Protein AF-A0A956CJ58-F1 (afdb_monomer_lite)

Structure (mmCIF, N/CA/C/O backbone):
data_AF-A0A956CJ58-F1
#
_entry.id   AF-A0A956CJ58-F1
#
loop_
_atom_site.group_PDB
_atom_site.id
_atom_site.type_symbol
_atom_site.label_atom_id
_atom_site.label_alt_id
_atom_site.label_comp_id
_atom_site.label_asym_id
_atom_site.label_entity_id
_atom_site.label_seq_id
_atom_site.pdbx_PDB_ins_code
_atom_site.Cartn_x
_atom_site.Cartn_y
_atom_site.Cartn_z
_atom_site.occupancy
_atom_site.B_iso_or_equiv
_atom_site.auth_seq_id
_atom_site.auth_comp_id
_atom_site.auth_asym_id
_atom_site.auth_atom_id
_atom_site.pdbx_PDB_model_num
ATOM 1 N N . GLY A 1 1 ? -8.405 -39.976 -24.791 1.00 37.69 1 GLY A N 1
ATOM 2 C CA . GLY A 1 1 ? -7.993 -38.833 -23.962 1.00 37.69 1 GLY A CA 1
ATOM 3 C C . GLY A 1 1 ? -8.236 -37.593 -24.775 1.00 37.69 1 GLY A C 1
ATOM 4 O O . GLY A 1 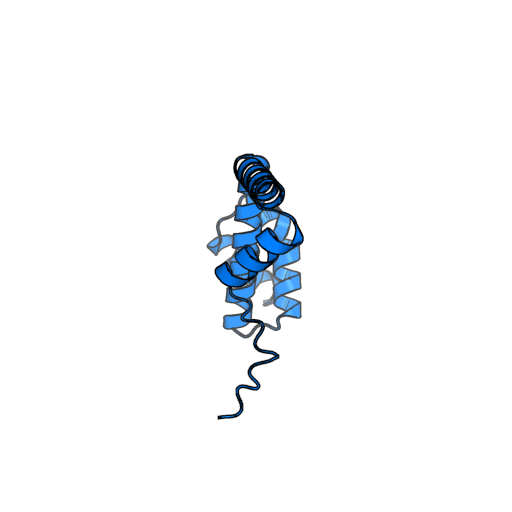1 ? -7.587 -37.442 -25.797 1.00 37.69 1 GLY A O 1
ATOM 5 N N . GLY A 1 2 ? -9.254 -36.813 -24.418 1.00 37.66 2 GLY A N 1
ATOM 6 C CA . GLY A 1 2 ? -9.507 -35.511 -25.029 1.00 37.66 2 GLY A CA 1
ATOM 7 C C . GLY A 1 2 ? -8.846 -34.455 -24.158 1.00 37.66 2 GLY A C 1
ATOM 8 O O . GLY A 1 2 ? -9.389 -34.108 -23.114 1.00 37.66 2 GLY A O 1
ATOM 9 N N . ASP A 1 3 ? -7.653 -34.019 -24.549 1.00 50.66 3 ASP A N 1
ATOM 10 C CA . ASP A 1 3 ? -6.912 -32.947 -23.884 1.00 50.66 3 ASP A CA 1
ATOM 11 C C . ASP A 1 3 ? -7.466 -31.583 -24.311 1.00 50.66 3 ASP A C 1
ATOM 13 O O . ASP A 1 3 ? -6.847 -30.843 -25.071 1.00 50.66 3 ASP A O 1
ATOM 17 N N . ASP A 1 4 ? -8.650 -31.239 -23.805 1.00 48.66 4 ASP A N 1
ATOM 18 C CA . ASP A 1 4 ? -9.220 -29.894 -23.923 1.00 48.66 4 ASP A CA 1
ATOM 19 C C . ASP A 1 4 ? -8.857 -29.053 -22.686 1.00 48.66 4 ASP A C 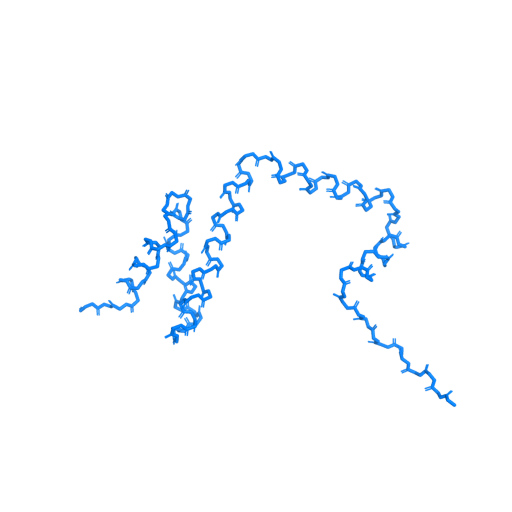1
ATOM 21 O O . ASP A 1 4 ? -9.693 -28.578 -21.919 1.00 48.66 4 ASP A O 1
ATOM 25 N N . ALA A 1 5 ? -7.555 -28.854 -22.472 1.00 50.22 5 ALA A N 1
ATOM 26 C CA . ALA A 1 5 ? -7.030 -27.889 -21.501 1.00 50.22 5 ALA A CA 1
ATOM 27 C C . ALA A 1 5 ? -6.857 -26.491 -22.135 1.00 50.22 5 ALA A C 1
ATOM 29 O O . ALA A 1 5 ? -5.908 -25.766 -21.833 1.00 50.22 5 ALA A O 1
ATOM 30 N N . ALA A 1 6 ? -7.759 -26.098 -23.039 1.00 50.81 6 ALA A N 1
ATOM 31 C CA . ALA A 1 6 ? -7.591 -24.931 -23.906 1.00 50.81 6 ALA A CA 1
ATOM 32 C C . ALA A 1 6 ? -7.627 -23.563 -23.188 1.00 50.81 6 ALA A C 1
ATOM 34 O O . ALA A 1 6 ? -7.228 -22.565 -23.780 1.00 50.81 6 ALA A O 1
ATOM 35 N N . ASN A 1 7 ? -8.051 -23.477 -21.918 1.00 55.69 7 ASN A N 1
ATOM 36 C CA . ASN A 1 7 ? -8.266 -22.184 -21.242 1.00 55.69 7 ASN A CA 1
ATOM 37 C C . ASN A 1 7 ? -7.632 -22.047 -19.848 1.00 55.69 7 ASN A C 1
ATOM 39 O O . ASN A 1 7 ? -7.994 -21.161 -19.074 1.00 55.69 7 ASN A O 1
ATOM 43 N N . GLY A 1 8 ? -6.626 -22.859 -19.529 1.00 53.38 8 GLY A N 1
ATOM 44 C CA . GLY A 1 8 ? -5.804 -22.657 -18.337 1.00 53.38 8 GLY A CA 1
ATOM 45 C C . GLY A 1 8 ? -4.746 -21.574 -18.556 1.00 53.38 8 GLY A C 1
ATOM 46 O O . GLY A 1 8 ? -3.564 -21.894 -18.662 1.00 53.38 8 GLY A O 1
ATOM 47 N N . ARG A 1 9 ? -5.113 -20.284 -18.622 1.00 56.28 9 ARG A N 1
ATOM 48 C CA . ARG A 1 9 ? -4.098 -19.222 -18.478 1.00 56.28 9 ARG A CA 1
ATOM 49 C C . ARG A 1 9 ? -3.619 -19.239 -17.033 1.00 56.28 9 ARG A C 1
ATOM 51 O O . ARG A 1 9 ? -4.192 -18.592 -16.166 1.00 56.28 9 ARG A O 1
ATOM 58 N N . VAL A 1 10 ? -2.579 -20.021 -16.762 1.00 59.31 10 VAL A N 1
ATOM 59 C CA . VAL A 1 10 ? -1.911 -20.018 -15.462 1.00 59.31 10 VAL A CA 1
ATOM 60 C C . VAL A 1 10 ? -1.275 -18.639 -15.294 1.00 59.31 10 VAL A C 1
ATOM 62 O O . VAL A 1 10 ? -0.210 -18.366 -15.841 1.00 59.31 10 VAL A O 1
ATOM 65 N N . PHE A 1 11 ? -1.937 -17.755 -14.544 1.00 67.12 11 PHE A N 1
ATOM 66 C CA . PHE A 1 11 ? -1.501 -16.380 -14.263 1.00 67.12 11 PHE A CA 1
ATOM 67 C C . PHE A 1 11 ? -0.307 -16.314 -13.298 1.00 67.12 11 PHE A C 1
ATOM 69 O O . PHE A 1 11 ? -0.186 -15.382 -12.503 1.00 67.12 11 PHE A O 1
ATOM 76 N N . CYS A 1 12 ? 0.590 -17.297 -13.333 1.00 82.81 12 CYS A N 1
ATOM 77 C CA . CYS A 1 12 ? 1.795 -17.238 -12.525 1.00 82.81 12 CYS A CA 1
ATOM 78 C C . CYS A 1 12 ? 2.869 -16.393 -13.223 1.00 82.81 12 CYS A C 1
ATOM 80 O O . CYS A 1 12 ? 2.898 -16.231 -14.449 1.00 82.81 12 CYS A O 1
ATOM 82 N N . ALA A 1 13 ? 3.775 -15.837 -12.419 1.00 78.19 13 ALA A N 1
ATOM 83 C CA . ALA A 1 13 ? 4.782 -14.892 -12.888 1.00 78.19 13 ALA A CA 1
ATOM 84 C C . ALA A 1 13 ? 5.680 -15.466 -14.001 1.00 78.19 13 ALA A C 1
ATOM 86 O O . ALA A 1 13 ? 6.037 -14.740 -14.928 1.00 78.19 13 ALA A O 1
ATOM 87 N N . SER A 1 14 ? 6.021 -16.758 -13.946 1.00 82.38 14 SER A N 1
ATOM 88 C CA . SER A 1 14 ? 6.879 -17.415 -14.941 1.00 82.38 14 SER A CA 1
ATOM 89 C C . SER A 1 14 ? 6.178 -17.611 -16.289 1.00 82.38 14 SER A C 1
ATOM 91 O O . SER A 1 14 ? 6.767 -17.290 -17.323 1.00 82.38 14 SER A O 1
ATOM 93 N N . HIS A 1 15 ? 4.919 -18.060 -16.300 1.00 83.38 15 HIS A N 1
ATOM 94 C CA . HIS A 1 15 ? 4.138 -18.200 -17.533 1.00 83.38 15 HIS A CA 1
ATOM 95 C C . HIS A 1 15 ? 3.841 -16.839 -18.168 1.00 83.38 15 HIS A C 1
ATOM 97 O O . HIS A 1 15 ? 4.046 -16.673 -19.371 1.00 83.38 15 HIS A O 1
ATOM 103 N N . ASN A 1 16 ? 3.478 -15.839 -17.359 1.00 84.56 16 ASN A N 1
ATOM 104 C CA . ASN A 1 16 ? 3.286 -14.467 -17.832 1.00 84.56 16 ASN A CA 1
ATOM 105 C C . ASN A 1 16 ? 4.579 -13.885 -18.423 1.00 84.56 16 ASN A C 1
ATOM 107 O O . ASN A 1 16 ? 4.543 -13.223 -19.459 1.00 84.56 16 ASN A O 1
ATOM 111 N N . LEU A 1 17 ? 5.736 -14.166 -17.812 1.00 85.31 17 LEU A N 1
ATOM 112 C CA . LEU A 1 17 ? 7.031 -13.744 -18.342 1.00 85.31 17 LEU A CA 1
ATOM 113 C C . LEU A 1 17 ? 7.354 -14.427 -19.676 1.00 85.31 17 LEU A C 1
ATOM 115 O O . LEU A 1 17 ? 7.858 -13.773 -20.587 1.00 85.31 17 LEU A O 1
ATOM 119 N N . ASN A 1 18 ? 7.084 -15.727 -19.800 1.00 86.19 18 ASN A N 1
ATOM 120 C CA . ASN A 1 18 ? 7.319 -16.466 -21.038 1.00 86.19 18 ASN A CA 1
ATOM 121 C C . ASN A 1 18 ? 6.416 -15.953 -22.171 1.00 86.19 18 ASN A C 1
ATOM 123 O O . ASN A 1 18 ? 6.901 -15.660 -23.262 1.00 86.19 18 ASN A O 1
ATOM 127 N N . ALA A 1 19 ? 5.126 -15.752 -21.889 1.00 87.44 19 ALA A N 1
ATOM 128 C CA . ALA A 1 19 ? 4.186 -15.152 -22.831 1.00 87.44 19 ALA A CA 1
ATOM 129 C C . ALA A 1 19 ? 4.646 -13.751 -23.267 1.00 87.44 19 ALA A C 1
ATOM 131 O O . ALA A 1 19 ? 4.745 -13.481 -24.460 1.00 87.44 19 ALA A O 1
ATOM 132 N N . ALA A 1 20 ? 5.040 -12.895 -22.320 1.00 86.25 20 ALA A N 1
ATOM 133 C CA . ALA A 1 20 ? 5.537 -11.557 -22.627 1.00 86.25 20 ALA A CA 1
ATOM 134 C C . ALA A 1 20 ? 6.797 -11.578 -23.509 1.00 86.25 20 ALA A C 1
ATOM 136 O O . ALA A 1 20 ? 6.900 -10.786 -24.443 1.00 86.25 20 ALA A O 1
ATOM 137 N N . LYS A 1 21 ? 7.740 -12.498 -23.261 1.00 91.69 21 LYS A N 1
ATOM 138 C CA . LYS A 1 21 ? 8.937 -12.655 -24.105 1.00 91.69 21 LYS A CA 1
ATOM 139 C C . LYS A 1 21 ? 8.591 -13.079 -25.531 1.00 91.69 21 LYS A C 1
ATOM 141 O O . LYS A 1 21 ? 9.259 -12.625 -26.453 1.00 91.69 21 LYS A O 1
ATOM 146 N N . LYS A 1 22 ? 7.570 -13.922 -25.712 1.00 89.62 22 LYS A N 1
ATOM 147 C CA . LYS A 1 22 ? 7.095 -14.340 -27.040 1.00 89.62 22 LYS A CA 1
ATOM 148 C C . LYS A 1 22 ? 6.384 -13.207 -27.784 1.00 89.62 22 LYS A C 1
ATOM 150 O O . LYS A 1 22 ? 6.618 -13.044 -28.972 1.00 89.62 22 LYS A O 1
ATOM 155 N N . THR A 1 23 ? 5.552 -12.422 -27.099 1.00 93.06 23 THR A N 1
ATOM 156 C CA . THR A 1 23 ? 4.770 -11.342 -27.726 1.00 93.06 23 THR A CA 1
ATOM 157 C C . THR A 1 23 ? 5.601 -10.092 -28.018 1.00 93.06 23 THR A C 1
ATOM 159 O O . THR A 1 23 ? 5.450 -9.497 -29.078 1.00 93.06 23 THR A O 1
ATOM 162 N N . PHE A 1 24 ? 6.459 -9.673 -27.085 1.00 91.62 24 PHE A N 1
ATOM 163 C CA . PHE A 1 24 ? 7.169 -8.387 -27.163 1.00 91.62 24 PHE A CA 1
ATOM 164 C C . PHE A 1 24 ? 8.667 -8.526 -27.448 1.00 91.62 24 PHE A C 1
ATOM 166 O O . PHE A 1 24 ? 9.347 -7.529 -27.669 1.00 91.62 24 PHE A O 1
ATOM 173 N N . GLY A 1 25 ? 9.195 -9.750 -27.424 1.00 94.00 25 GLY A N 1
ATOM 174 C CA . GLY A 1 25 ? 10.621 -10.019 -27.566 1.00 94.00 25 GLY A CA 1
ATOM 175 C C . GLY A 1 25 ? 11.379 -9.980 -26.237 1.00 94.00 25 GLY A C 1
ATOM 176 O O . GLY A 1 25 ? 11.013 -9.300 -25.273 1.00 94.00 25 GLY A O 1
ATOM 177 N N . LYS A 1 26 ? 12.476 -10.744 -26.174 1.00 92.25 26 LYS A N 1
ATOM 178 C CA . LYS A 1 26 ? 13.314 -10.861 -24.970 1.00 92.25 26 LYS A CA 1
ATOM 179 C C . LYS A 1 26 ? 13.968 -9.528 -24.597 1.00 92.25 26 LYS A C 1
ATOM 181 O O . LYS A 1 26 ? 13.976 -9.183 -23.420 1.00 92.25 26 LYS A O 1
ATOM 186 N N . GLU A 1 27 ? 14.476 -8.788 -25.578 1.00 92.88 27 GLU A N 1
ATOM 187 C CA . GLU A 1 27 ? 15.180 -7.516 -25.361 1.00 92.88 27 GLU A CA 1
ATOM 188 C C . GLU A 1 27 ? 14.265 -6.454 -24.751 1.00 92.88 27 GLU A C 1
ATOM 190 O O . GLU A 1 27 ? 14.600 -5.884 -23.714 1.00 92.88 27 GLU A O 1
ATOM 195 N N . TYR A 1 28 ? 13.059 -6.288 -25.303 1.00 91.75 28 TYR A N 1
ATOM 196 C CA . TYR A 1 28 ? 12.046 -5.378 -24.767 1.00 91.75 28 TYR A CA 1
ATOM 197 C C . TYR A 1 28 ? 11.705 -5.693 -23.305 1.00 91.75 28 TYR A C 1
ATOM 199 O O . TYR A 1 28 ? 11.632 -4.805 -22.452 1.00 91.75 28 TYR A O 1
ATOM 207 N N . VAL A 1 29 ? 11.509 -6.976 -22.987 1.00 92.19 29 VAL A N 1
ATOM 208 C CA . VAL A 1 29 ? 11.174 -7.413 -21.626 1.00 92.19 29 VAL A CA 1
ATOM 209 C C . VAL A 1 29 ? 12.319 -7.129 -20.649 1.00 92.19 29 VAL A C 1
ATOM 211 O O . VAL A 1 29 ? 12.066 -6.659 -19.537 1.00 92.19 29 VAL A O 1
ATOM 214 N N . GLU A 1 30 ? 13.567 -7.389 -21.039 1.00 91.75 30 GLU A N 1
ATOM 215 C CA . GLU A 1 30 ? 14.733 -7.106 -20.195 1.00 91.75 30 GLU A CA 1
ATOM 216 C C . GLU A 1 30 ? 14.981 -5.593 -20.042 1.00 91.75 30 GLU A C 1
ATOM 218 O O . GLU A 1 30 ? 15.258 -5.133 -18.933 1.00 91.75 30 GLU A O 1
ATOM 223 N N . GLU A 1 31 ? 14.764 -4.782 -21.082 1.00 91.69 31 GLU A N 1
ATOM 224 C CA . GLU A 1 31 ? 14.821 -3.319 -20.978 1.00 91.69 31 GLU A CA 1
ATOM 225 C C . GLU A 1 31 ? 13.767 -2.785 -19.998 1.00 91.69 31 GLU A C 1
ATOM 227 O O . GLU A 1 31 ? 14.081 -1.998 -19.098 1.00 91.69 31 GLU A O 1
ATOM 232 N N . LYS A 1 32 ? 12.517 -3.260 -20.093 1.00 89.75 32 LYS A N 1
ATOM 233 C CA . LYS A 1 32 ? 11.457 -2.877 -19.148 1.00 89.75 32 LYS A CA 1
ATOM 234 C C . LYS A 1 32 ? 11.772 -3.308 -17.718 1.00 89.75 32 LYS A C 1
ATOM 236 O O . LYS A 1 32 ? 11.484 -2.550 -16.788 1.00 89.75 32 LYS A O 1
ATOM 241 N N . LYS A 1 33 ? 12.390 -4.476 -17.513 1.00 87.56 33 LYS A N 1
ATOM 242 C CA . LYS A 1 33 ? 12.892 -4.877 -16.188 1.00 87.56 33 LYS A CA 1
ATOM 243 C C . LYS A 1 33 ? 13.975 -3.928 -15.688 1.00 87.56 33 LYS A C 1
ATOM 245 O O . LYS A 1 33 ? 13.877 -3.480 -14.548 1.00 87.56 33 LYS A O 1
ATOM 250 N N . ARG A 1 34 ? 14.950 -3.571 -16.530 1.00 87.56 34 ARG A N 1
ATOM 251 C CA . ARG A 1 34 ? 16.022 -2.631 -16.173 1.00 87.56 34 ARG A CA 1
ATOM 252 C C . ARG A 1 34 ? 15.460 -1.268 -15.781 1.00 87.56 34 ARG A C 1
ATOM 254 O O . ARG A 1 34 ? 15.883 -0.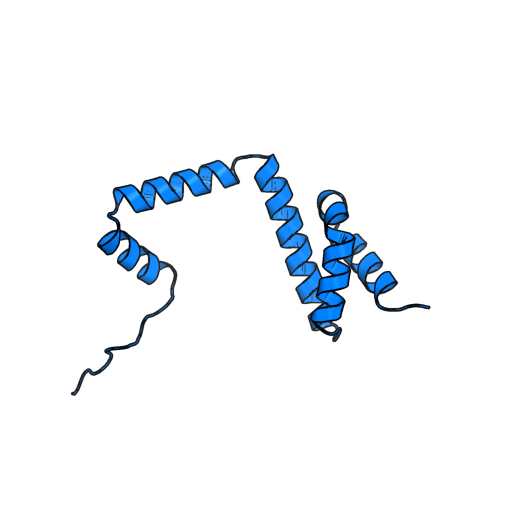694 -14.784 1.00 87.56 34 ARG A O 1
ATOM 261 N N . LEU A 1 35 ? 14.471 -0.766 -16.520 1.00 84.50 35 LEU A N 1
ATOM 262 C CA . LEU A 1 35 ? 13.783 0.485 -16.194 1.00 84.50 35 LEU A CA 1
ATOM 263 C C . LEU A 1 35 ? 13.046 0.405 -14.849 1.00 84.50 35 LEU A C 1
ATOM 265 O O . LEU A 1 35 ? 13.119 1.346 -14.063 1.00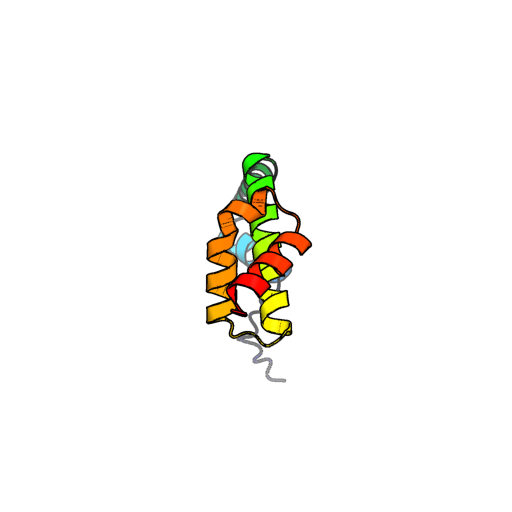 84.50 35 LEU A O 1
ATOM 269 N N . ARG A 1 36 ? 12.380 -0.717 -14.543 1.00 80.75 36 ARG A N 1
ATOM 270 C CA . ARG A 1 36 ? 11.746 -0.932 -13.228 1.00 80.75 36 ARG A CA 1
ATOM 271 C C . ARG A 1 36 ? 12.763 -1.005 -12.093 1.00 80.75 36 ARG A C 1
ATOM 273 O O . ARG A 1 36 ? 12.507 -0.450 -11.031 1.00 80.75 36 ARG A O 1
ATOM 280 N N . GLN A 1 37 ? 13.889 -1.682 -12.306 1.00 79.06 37 GLN A N 1
ATOM 281 C CA . GLN A 1 37 ? 14.970 -1.752 -11.323 1.00 79.06 37 GLN A CA 1
ATOM 282 C C . GLN A 1 37 ? 15.556 -0.366 -11.055 1.00 79.06 37 GLN A C 1
ATOM 284 O O . GLN A 1 37 ? 15.664 0.010 -9.899 1.00 79.06 37 GLN A O 1
ATOM 289 N N . ARG A 1 38 ? 15.825 0.424 -12.103 1.00 75.00 38 ARG A N 1
ATOM 290 C CA . ARG A 1 38 ? 16.313 1.805 -11.963 1.00 75.00 38 ARG A CA 1
ATOM 291 C C . ARG A 1 38 ? 15.364 2.691 -11.161 1.00 75.00 38 ARG A C 1
ATOM 293 O O . ARG A 1 38 ? 15.836 3.401 -10.290 1.00 75.00 38 ARG A O 1
ATOM 300 N N . ARG A 1 39 ? 14.051 2.609 -11.411 1.00 69.00 39 ARG A N 1
ATOM 301 C CA . ARG A 1 39 ? 13.046 3.329 -10.605 1.00 69.00 39 ARG A CA 1
ATOM 302 C C . ARG A 1 39 ? 13.100 2.913 -9.137 1.00 69.00 39 ARG A C 1
ATOM 304 O O . ARG A 1 39 ? 13.170 3.746 -8.258 1.00 69.00 39 ARG A O 1
ATOM 311 N N . ARG A 1 40 ? 13.192 1.612 -8.851 1.00 64.50 40 ARG A N 1
ATOM 312 C CA . ARG A 1 40 ? 13.344 1.133 -7.463 1.00 64.50 40 ARG A CA 1
ATOM 313 C C . ARG A 1 40 ? 14.632 1.597 -6.775 1.00 64.50 40 ARG A C 1
ATOM 315 O O . ARG A 1 40 ? 14.682 1.570 -5.553 1.00 64.50 40 ARG A O 1
ATOM 322 N N . SER A 1 41 ? 15.666 1.949 -7.534 1.00 62.69 41 SER A N 1
ATOM 323 C CA . SER A 1 41 ? 16.934 2.457 -7.004 1.00 62.69 41 SER A CA 1
ATOM 324 C C . SER A 1 41 ? 16.925 3.964 -6.745 1.00 62.69 41 SER A C 1
ATOM 326 O O . SER A 1 41 ? 17.899 4.467 -6.191 1.00 62.69 41 SER A O 1
ATOM 328 N N . ASP A 1 42 ? 15.871 4.684 -7.141 1.00 64.44 42 ASP A N 1
ATOM 329 C CA . ASP A 1 42 ? 15.719 6.093 -6.796 1.00 64.44 42 ASP A CA 1
ATOM 330 C C . ASP A 1 42 ? 15.296 6.205 -5.315 1.00 64.44 42 ASP A C 1
ATOM 332 O O . ASP A 1 42 ? 14.293 5.604 -4.915 1.00 64.44 42 ASP A O 1
ATOM 336 N N . PRO A 1 43 ? 16.048 6.929 -4.468 1.00 60.47 43 PRO A N 1
ATOM 337 C CA . PRO A 1 43 ? 15.722 7.066 -3.050 1.00 60.47 43 PRO A CA 1
ATOM 338 C C . PRO A 1 43 ? 14.357 7.731 -2.805 1.00 60.47 43 PRO A C 1
ATOM 340 O O . PRO A 1 43 ? 13.722 7.439 -1.790 1.00 60.47 43 PRO A O 1
ATOM 343 N N . GLY A 1 44 ? 13.866 8.566 -3.731 1.00 65.44 44 GLY A N 1
ATOM 344 C CA . GLY A 1 44 ? 12.511 9.119 -3.664 1.00 65.44 44 GLY A CA 1
ATOM 345 C C . GLY A 1 44 ? 11.434 8.052 -3.879 1.00 65.44 44 GLY A C 1
ATOM 346 O O . GLY A 1 44 ? 10.473 7.973 -3.111 1.00 65.44 44 GLY A O 1
ATOM 347 N N . ASP A 1 45 ? 11.639 7.168 -4.859 1.00 64.06 45 ASP A N 1
ATOM 348 C CA . ASP A 1 45 ? 10.738 6.042 -5.138 1.00 64.06 45 ASP A CA 1
ATOM 349 C C . ASP A 1 45 ? 10.773 4.991 -4.014 1.00 64.06 45 ASP A C 1
ATOM 351 O O . ASP A 1 45 ? 9.758 4.344 -3.748 1.00 64.06 45 ASP A O 1
ATOM 355 N N . ALA A 1 46 ? 11.912 4.817 -3.333 1.00 67.62 46 ALA A N 1
ATOM 356 C CA . ALA A 1 46 ? 12.042 3.897 -2.202 1.00 67.62 46 ALA A CA 1
ATOM 357 C C . ALA A 1 46 ? 11.210 4.347 -0.989 1.00 67.62 46 ALA A C 1
ATOM 359 O O . ALA A 1 46 ? 10.466 3.541 -0.426 1.00 67.62 46 ALA A O 1
ATOM 360 N N . ALA A 1 47 ? 11.269 5.635 -0.633 1.00 72.19 47 ALA A N 1
ATOM 361 C CA . ALA A 1 47 ? 10.458 6.200 0.447 1.00 72.19 47 ALA A CA 1
ATOM 362 C C . ALA A 1 47 ? 8.952 6.133 0.129 1.00 72.19 47 ALA A C 1
ATOM 364 O O . ALA A 1 47 ? 8.131 5.828 0.997 1.00 72.19 47 ALA A O 1
ATOM 365 N N . ASP A 1 48 ? 8.580 6.360 -1.133 1.00 77.38 48 ASP A N 1
ATOM 366 C CA . ASP A 1 48 ? 7.195 6.225 -1.584 1.00 77.38 48 ASP A CA 1
ATOM 367 C C . ASP A 1 48 ? 6.719 4.770 -1.633 1.00 77.38 48 ASP A C 1
ATOM 369 O O . ASP A 1 48 ? 5.551 4.493 -1.343 1.00 77.38 48 ASP A O 1
ATOM 373 N N . ALA A 1 49 ? 7.601 3.824 -1.960 1.00 80.94 49 ALA A N 1
ATOM 374 C CA . ALA A 1 49 ? 7.296 2.400 -1.899 1.00 80.94 49 ALA A CA 1
ATOM 375 C C . ALA A 1 49 ? 7.064 1.940 -0.452 1.00 80.94 49 ALA A C 1
ATOM 377 O O . ALA A 1 49 ? 6.079 1.250 -0.193 1.00 80.94 49 ALA A O 1
ATOM 378 N N . GLU A 1 50 ? 7.907 2.373 0.488 1.00 83.62 50 GLU A N 1
ATOM 379 C CA . GLU A 1 50 ? 7.753 2.061 1.912 1.00 83.62 50 GLU A CA 1
ATOM 380 C C . GLU A 1 50 ? 6.459 2.661 2.483 1.00 83.62 50 GLU A C 1
ATOM 382 O O . GLU A 1 50 ? 5.716 1.984 3.196 1.00 83.62 50 GLU A O 1
ATOM 387 N N . ALA A 1 51 ? 6.134 3.908 2.129 1.00 85.50 51 ALA A N 1
ATOM 388 C CA . ALA A 1 51 ? 4.891 4.549 2.554 1.00 85.50 51 ALA A CA 1
ATOM 389 C C . ALA A 1 51 ? 3.649 3.808 2.027 1.00 85.50 51 ALA A C 1
ATOM 391 O O . ALA A 1 51 ? 2.682 3.625 2.770 1.00 85.50 51 ALA A O 1
ATOM 392 N N . ARG A 1 52 ? 3.676 3.332 0.774 1.00 86.62 52 ARG A N 1
ATOM 393 C CA . ARG A 1 52 ? 2.598 2.503 0.204 1.00 86.62 52 ARG A CA 1
ATOM 394 C C . ARG A 1 52 ? 2.490 1.151 0.902 1.00 86.62 52 ARG A C 1
ATOM 396 O O . ARG A 1 52 ? 1.390 0.737 1.244 1.00 86.62 52 ARG A O 1
ATOM 403 N N . GLU A 1 53 ? 3.616 0.500 1.185 1.00 89.12 53 GLU A N 1
ATOM 404 C CA . GLU A 1 53 ? 3.623 -0.766 1.922 1.00 89.12 53 GLU A CA 1
ATOM 405 C C . GLU A 1 53 ? 3.048 -0.598 3.339 1.00 89.12 53 GLU A C 1
ATOM 407 O O . GLU A 1 53 ? 2.256 -1.425 3.796 1.00 89.12 53 GLU A O 1
ATOM 412 N N . LYS A 1 54 ? 3.388 0.499 4.029 1.00 90.31 54 LYS A N 1
ATOM 413 C CA . LYS A 1 54 ? 2.801 0.853 5.331 1.00 90.31 54 LYS A CA 1
ATOM 414 C C . LYS A 1 54 ? 1.288 1.065 5.234 1.00 90.31 54 LYS A C 1
ATOM 416 O O . LYS A 1 54 ? 0.564 0.581 6.101 1.00 90.31 54 LYS A O 1
ATOM 421 N N . GLN A 1 55 ? 0.801 1.735 4.189 1.00 90.62 55 GLN A N 1
ATOM 422 C CA . GLN A 1 55 ? -0.637 1.927 3.954 1.00 90.62 55 GLN A CA 1
ATOM 423 C C . GLN A 1 55 ? -1.364 0.602 3.700 1.00 90.62 55 GLN A C 1
ATOM 425 O O . GLN A 1 55 ? -2.419 0.372 4.291 1.00 90.62 55 GLN A O 1
ATOM 430 N N . ASP A 1 56 ? -0.791 -0.288 2.889 1.00 91.00 56 ASP A N 1
ATOM 431 C CA . ASP A 1 56 ? -1.373 -1.604 2.608 1.00 91.00 56 ASP A CA 1
ATOM 432 C C . ASP A 1 56 ? -1.441 -2.466 3.878 1.00 91.00 56 ASP A C 1
ATOM 434 O O . ASP A 1 56 ? -2.470 -3.088 4.160 1.00 91.00 56 ASP A O 1
ATOM 438 N N . LYS A 1 57 ? -0.378 -2.453 4.697 1.00 92.19 57 LYS A N 1
ATOM 439 C CA . LYS A 1 57 ? -0.353 -3.134 6.003 1.00 92.19 57 LYS A CA 1
ATOM 440 C C . LYS A 1 57 ? -1.384 -2.558 6.968 1.00 92.19 57 LYS A C 1
ATOM 442 O O . LYS A 1 57 ? -2.066 -3.320 7.650 1.00 92.19 57 LYS A O 1
ATOM 447 N N . LEU A 1 58 ? -1.522 -1.234 7.012 1.00 93.44 58 LEU A N 1
ATOM 448 C CA . LEU A 1 58 ? -2.507 -0.555 7.851 1.00 93.44 58 LEU A CA 1
ATOM 449 C C . LEU A 1 58 ? -3.938 -0.914 7.429 1.00 93.44 58 LEU A C 1
ATOM 451 O O . LEU A 1 58 ? -4.760 -1.252 8.277 1.00 93.44 58 LEU A O 1
ATOM 455 N N . LEU A 1 59 ? -4.224 -0.901 6.125 1.00 93.25 59 LEU A N 1
ATOM 456 C CA . LEU A 1 59 ? -5.525 -1.291 5.587 1.00 93.25 59 LEU A CA 1
ATOM 457 C C . LEU A 1 59 ? -5.852 -2.741 5.954 1.00 93.25 59 LEU A C 1
ATOM 459 O O . LEU A 1 59 ? -6.945 -3.013 6.451 1.00 93.25 59 LEU A O 1
ATOM 463 N N . LEU A 1 60 ? -4.897 -3.656 5.756 1.00 93.31 60 LEU A N 1
ATOM 464 C CA . LEU A 1 60 ? -5.057 -5.062 6.113 1.00 93.31 60 LEU A CA 1
ATOM 465 C C . LEU A 1 60 ? -5.354 -5.221 7.609 1.00 93.31 60 LEU A C 1
ATOM 467 O O . LEU A 1 60 ? -6.330 -5.881 7.955 1.00 93.31 60 LEU A O 1
ATOM 471 N N . ALA A 1 61 ? -4.572 -4.571 8.475 1.00 93.56 61 ALA A N 1
ATOM 472 C CA . ALA A 1 61 ? -4.730 -4.644 9.925 1.00 93.56 61 ALA A CA 1
ATOM 473 C C . ALA A 1 61 ? -6.086 -4.104 10.409 1.00 93.56 61 ALA A C 1
ATOM 475 O O . ALA A 1 61 ? -6.727 -4.707 11.262 1.00 93.56 61 ALA A O 1
ATOM 476 N N . LEU A 1 62 ? -6.567 -2.993 9.845 1.00 92.81 62 LEU A N 1
ATOM 477 C CA . LEU A 1 62 ? -7.883 -2.452 10.199 1.00 92.81 62 LEU A CA 1
ATOM 478 C C . LEU A 1 62 ? -9.009 -3.381 9.731 1.00 92.81 62 LEU A C 1
ATOM 480 O O . LEU A 1 62 ? -9.944 -3.654 10.480 1.00 92.81 62 LEU A O 1
ATOM 484 N N . THR A 1 63 ? -8.911 -3.920 8.513 1.00 94.31 63 THR A N 1
ATOM 485 C CA . THR A 1 63 ? -9.922 -4.867 8.020 1.00 94.31 63 THR A CA 1
ATOM 486 C C . THR A 1 63 ? -9.922 -6.186 8.792 1.00 94.31 63 THR A C 1
ATOM 488 O O . THR A 1 63 ? -10.993 -6.741 9.020 1.00 94.31 63 THR A O 1
ATOM 491 N N . SER A 1 64 ? -8.761 -6.670 9.253 1.00 92.81 64 SER A N 1
ATOM 492 C CA . SER A 1 64 ? -8.681 -7.883 10.074 1.00 92.81 64 SER A CA 1
ATOM 493 C C . SER A 1 64 ? -9.225 -7.680 11.490 1.00 92.81 64 SER A C 1
ATOM 495 O O . SER A 1 64 ? -9.696 -8.639 12.093 1.00 92.81 64 SER A O 1
ATOM 497 N N . GLN A 1 65 ? -9.239 -6.443 11.998 1.00 91.06 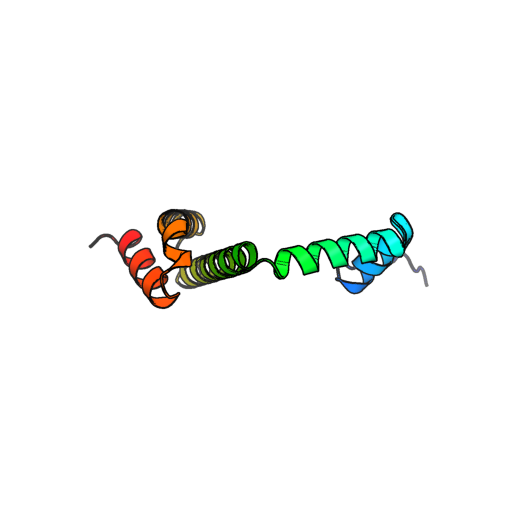65 GLN A N 1
ATOM 49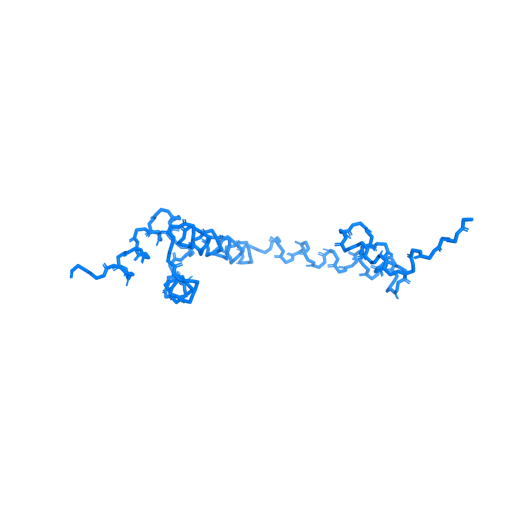8 C CA . GLN A 1 65 ? -9.927 -6.088 13.244 1.00 91.06 65 GLN A CA 1
ATOM 499 C C . GLN A 1 65 ? -11.446 -5.898 13.092 1.00 91.06 65 GLN A C 1
ATOM 501 O O . GLN A 1 65 ? -12.131 -5.661 14.083 1.00 91.06 65 GLN A O 1
ATOM 506 N N . GLY A 1 66 ? -11.991 -6.029 11.879 1.00 93.31 66 GLY A N 1
ATOM 507 C CA . GLY A 1 66 ? -13.434 -5.984 11.629 1.00 93.31 66 GLY A CA 1
ATOM 508 C C . GLY A 1 66 ? -13.976 -4.624 11.186 1.00 93.31 66 GLY A C 1
ATOM 509 O O . GLY A 1 66 ? -15.184 -4.497 10.983 1.00 93.31 66 GLY A O 1
ATOM 510 N N . PHE A 1 67 ? -13.121 -3.617 10.974 1.00 93.00 67 PHE A N 1
ATOM 511 C CA . PHE A 1 67 ? -13.559 -2.352 10.382 1.00 93.00 67 PHE A CA 1
ATOM 512 C C . PHE A 1 67 ? -13.961 -2.544 8.917 1.00 93.00 67 PHE A C 1
ATOM 514 O O . PHE A 1 67 ? -13.352 -3.321 8.171 1.00 93.00 67 PHE A O 1
ATOM 521 N N . LYS A 1 68 ? -14.969 -1.792 8.459 1.00 93.62 68 LYS A N 1
ATOM 522 C CA . LYS A 1 68 ? -15.385 -1.851 7.054 1.00 93.62 68 LYS A CA 1
ATOM 523 C C . LYS A 1 68 ? -14.249 -1.354 6.167 1.00 93.62 68 LYS A C 1
ATOM 525 O O . LYS A 1 68 ? -13.639 -0.320 6.428 1.00 93.62 68 LYS A O 1
ATOM 530 N N . LYS A 1 69 ? -14.026 -2.032 5.039 1.00 90.62 69 LYS A N 1
ATOM 531 C CA . LYS A 1 69 ? -12.975 -1.668 4.073 1.00 90.62 69 LYS A CA 1
ATOM 532 C C . LYS A 1 69 ? -13.053 -0.203 3.619 1.00 90.62 69 LYS A C 1
ATOM 534 O O . LYS A 1 69 ? -12.017 0.416 3.404 1.00 90.62 69 LYS A O 1
ATOM 539 N N . ALA A 1 70 ? -14.260 0.348 3.479 1.00 90.94 70 ALA A N 1
ATOM 540 C CA . ALA A 1 70 ? -14.461 1.750 3.111 1.00 90.94 70 ALA A CA 1
ATOM 541 C C . ALA A 1 70 ? -13.942 2.720 4.189 1.00 90.94 70 ALA A C 1
ATOM 543 O O . ALA A 1 70 ? -13.234 3.669 3.863 1.00 90.94 70 ALA A O 1
ATOM 544 N N . GLU A 1 71 ? -14.237 2.445 5.460 1.00 91.12 71 GLU A N 1
ATOM 545 C CA . GLU A 1 71 ? -13.800 3.248 6.609 1.00 91.12 71 GLU A CA 1
ATOM 546 C C . GLU A 1 71 ? -12.286 3.130 6.811 1.00 91.12 71 GLU A C 1
ATOM 548 O O . GLU A 1 71 ? -11.589 4.137 6.919 1.00 91.12 71 GLU A O 1
ATOM 553 N N . ALA A 1 72 ? -11.758 1.904 6.752 1.00 91.94 72 ALA A N 1
ATOM 554 C CA . ALA A 1 72 ? -10.325 1.646 6.829 1.00 91.94 72 ALA A CA 1
ATOM 555 C C . ALA A 1 72 ? -9.562 2.375 5.709 1.00 91.94 72 ALA A C 1
ATOM 557 O O . ALA A 1 72 ? -8.548 3.019 5.969 1.00 91.94 72 ALA A O 1
ATOM 558 N N . LYS A 1 73 ? -10.090 2.356 4.476 1.00 91.44 73 LYS A N 1
ATOM 559 C CA . LYS A 1 73 ? -9.508 3.090 3.347 1.00 91.44 73 LYS A CA 1
ATOM 560 C C . LYS A 1 73 ? -9.495 4.598 3.604 1.00 91.44 73 LYS A C 1
ATOM 562 O O . LYS A 1 73 ? -8.443 5.215 3.469 1.00 91.44 73 LYS A O 1
ATOM 567 N N . GLN A 1 74 ? -10.615 5.178 4.034 1.00 91.25 74 GLN A N 1
ATOM 568 C CA . GLN A 1 74 ? -10.679 6.607 4.362 1.00 91.25 74 GLN A CA 1
ATOM 569 C C . GLN A 1 74 ? -9.696 6.998 5.476 1.00 91.25 74 GLN A C 1
ATOM 571 O O . GLN A 1 74 ? -9.046 8.038 5.380 1.00 91.25 74 GLN A O 1
ATOM 576 N N . ALA A 1 75 ? -9.548 6.170 6.514 1.00 91.38 75 ALA A N 1
ATOM 577 C CA . ALA A 1 75 ? -8.580 6.406 7.584 1.00 91.38 75 ALA A CA 1
ATOM 578 C C . ALA A 1 75 ? -7.131 6.338 7.069 1.00 91.38 75 ALA A C 1
ATOM 580 O O . ALA A 1 75 ? -6.335 7.232 7.356 1.00 91.38 75 ALA A O 1
ATOM 581 N N . THR A 1 76 ? -6.798 5.331 6.253 1.00 91.12 76 THR A N 1
ATOM 582 C CA . THR A 1 76 ? -5.457 5.203 5.652 1.00 91.12 76 THR A CA 1
ATOM 583 C C . THR A 1 76 ? -5.121 6.364 4.712 1.00 91.12 76 THR A C 1
ATOM 585 O O . THR A 1 76 ? -3.987 6.835 4.700 1.00 91.12 76 THR A O 1
ATOM 588 N N . GLU A 1 77 ? -6.108 6.883 3.976 1.00 91.62 77 GLU A N 1
ATOM 589 C CA . GLU A 1 77 ? -5.940 8.004 3.049 1.00 91.62 77 GLU A CA 1
ATOM 590 C C . GLU A 1 77 ? -5.685 9.326 3.788 1.00 91.62 77 GLU A C 1
ATOM 592 O O . GLU A 1 77 ? -4.810 10.098 3.393 1.00 91.62 77 GLU A O 1
ATOM 597 N N . LYS A 1 78 ? -6.355 9.553 4.927 1.00 91.56 78 LYS A N 1
ATOM 598 C CA . LYS A 1 78 ? -6.080 10.707 5.804 1.00 91.56 78 LYS A CA 1
ATOM 599 C C . LYS A 1 78 ? -4.659 10.686 6.375 1.00 91.56 78 LYS A C 1
ATOM 601 O O . LYS A 1 78 ? -4.047 11.739 6.522 1.00 91.56 78 LYS A O 1
ATOM 606 N N . LEU A 1 79 ? -4.122 9.497 6.649 1.00 91.50 79 LEU A N 1
ATOM 607 C CA . LEU A 1 79 ? -2.778 9.303 7.204 1.00 91.50 79 LEU A CA 1
ATOM 608 C C . LEU A 1 79 ? -1.693 9.126 6.127 1.00 91.50 79 LEU A C 1
ATOM 610 O O . LEU A 1 79 ? -0.526 8.903 6.450 1.00 91.50 79 LEU A O 1
ATOM 614 N N . ALA A 1 80 ? -2.036 9.264 4.842 1.00 87.06 80 ALA A N 1
ATOM 615 C CA . ALA A 1 80 ? -1.122 8.973 3.741 1.00 87.06 80 ALA A CA 1
ATOM 616 C C . ALA A 1 80 ? 0.145 9.842 3.747 1.00 87.06 80 ALA A C 1
ATOM 618 O O . ALA A 1 80 ? 1.227 9.362 3.414 1.00 87.06 80 ALA A O 1
ATOM 619 N N . ARG A 1 81 ? 0.020 11.111 4.157 1.00 85.00 81 ARG A N 1
ATOM 620 C CA . ARG A 1 81 ? 1.155 12.042 4.279 1.00 85.00 81 ARG A CA 1
ATOM 621 C C . ARG A 1 81 ? 2.070 11.689 5.452 1.00 85.00 81 ARG A C 1
ATOM 623 O O . ARG A 1 81 ? 3.279 11.867 5.357 1.00 85.00 81 ARG A O 1
ATOM 630 N N . GLU A 1 82 ? 1.494 11.166 6.529 1.00 87.38 82 GLU A N 1
ATOM 631 C CA . GLU A 1 82 ? 2.205 10.801 7.758 1.00 87.38 82 GLU A CA 1
ATOM 632 C C . GLU A 1 82 ? 2.904 9.441 7.637 1.00 87.38 82 GLU A C 1
ATOM 634 O O . GLU A 1 82 ? 3.867 9.172 8.348 1.00 87.38 82 GLU A O 1
ATOM 639 N N . ALA A 1 83 ? 2.485 8.603 6.683 1.00 85.75 83 ALA A N 1
ATOM 640 C CA . ALA A 1 83 ? 3.081 7.290 6.435 1.00 85.75 83 ALA A CA 1
ATOM 641 C C . ALA A 1 83 ? 4.573 7.337 6.052 1.00 85.75 83 ALA A C 1
ATOM 643 O O . ALA A 1 83 ? 5.284 6.343 6.208 1.00 85.75 83 ALA A O 1
ATOM 644 N N . ARG A 1 84 ? 5.057 8.489 5.565 1.00 84.19 84 ARG A N 1
ATOM 645 C CA . ARG A 1 84 ? 6.474 8.707 5.233 1.00 84.19 84 ARG A CA 1
ATOM 646 C C . ARG A 1 84 ? 7.357 8.895 6.465 1.00 84.19 84 ARG A C 1
ATOM 648 O O . ARG A 1 84 ? 8.546 8.617 6.394 1.00 84.19 84 ARG A O 1
ATOM 655 N N . THR A 1 85 ? 6.798 9.389 7.565 1.00 85.81 85 THR A N 1
ATOM 656 C CA . THR A 1 85 ? 7.573 9.802 8.743 1.00 85.81 85 THR A CA 1
ATOM 657 C C . THR A 1 85 ? 7.287 8.939 9.961 1.00 85.81 85 THR A C 1
ATOM 659 O O . THR A 1 85 ? 8.193 8.690 10.749 1.00 85.81 85 THR A O 1
ATOM 662 N N . LEU A 1 86 ? 6.049 8.466 10.113 1.00 88.62 86 LEU A N 1
ATOM 663 C CA . LEU A 1 86 ? 5.623 7.694 11.271 1.00 88.62 86 LEU A CA 1
ATOM 664 C C . LEU A 1 86 ? 5.869 6.195 11.095 1.00 88.62 86 LEU A C 1
ATOM 666 O O . LEU A 1 86 ? 5.895 5.640 9.987 1.00 88.62 86 LEU A O 1
ATOM 670 N N . SER A 1 87 ? 6.024 5.529 12.235 1.00 91.06 87 SER A N 1
ATOM 671 C CA . SER A 1 87 ? 6.048 4.072 12.311 1.00 91.06 87 SER A CA 1
ATOM 672 C C . SER A 1 87 ? 4.659 3.475 12.046 1.00 91.06 87 SER A C 1
ATOM 674 O O . SER A 1 87 ? 3.628 4.136 12.195 1.00 91.06 87 SER A O 1
ATOM 676 N N . LEU A 1 88 ? 4.610 2.189 11.680 1.00 90.12 88 LEU A N 1
ATOM 677 C CA . LEU A 1 88 ? 3.340 1.488 11.457 1.00 90.12 88 LEU A CA 1
ATOM 678 C C . LEU A 1 88 ? 2.457 1.471 12.718 1.00 90.12 88 LEU A C 1
ATOM 680 O O . LEU A 1 88 ? 1.242 1.621 12.613 1.00 90.12 88 LEU A O 1
ATOM 684 N N . GLU A 1 89 ? 3.056 1.327 13.903 1.00 91.44 89 GLU A N 1
ATOM 685 C CA . GLU A 1 89 ? 2.323 1.317 15.175 1.00 91.44 89 GLU A CA 1
ATOM 686 C C . GLU A 1 89 ? 1.649 2.660 15.471 1.00 91.44 89 GLU A C 1
ATOM 688 O O . GLU A 1 89 ? 0.493 2.696 15.895 1.00 91.44 89 GLU A O 1
ATOM 693 N N . GLU A 1 90 ? 2.344 3.772 15.229 1.00 92.94 90 GLU A N 1
ATOM 694 C CA . GLU A 1 90 ? 1.789 5.114 15.425 1.00 92.94 90 GLU A CA 1
ATOM 695 C C . GLU A 1 90 ? 0.646 5.392 14.452 1.00 92.94 90 GLU A C 1
ATOM 697 O O . GLU A 1 90 ? -0.393 5.914 14.861 1.00 92.94 90 GLU A O 1
ATOM 702 N N . LEU A 1 91 ? 0.802 4.988 13.187 1.00 92.12 91 LEU A N 1
ATOM 703 C CA . LEU A 1 91 ? -0.260 5.082 12.185 1.00 92.12 91 LEU A CA 1
ATOM 704 C C . LEU A 1 91 ? -1.487 4.269 12.600 1.00 92.12 91 LEU A C 1
ATOM 706 O O . LEU A 1 91 ? -2.611 4.740 12.445 1.00 92.12 91 LEU A O 1
ATOM 710 N N . LEU A 1 92 ? -1.287 3.081 13.175 1.00 92.50 92 LEU A N 1
ATOM 711 C CA . LEU A 1 92 ? -2.377 2.231 13.641 1.00 92.50 92 LEU A CA 1
ATOM 712 C C . LEU A 1 92 ? -3.113 2.848 14.835 1.00 92.50 92 LEU A C 1
ATOM 714 O O . LEU A 1 92 ? -4.340 2.920 14.822 1.00 92.50 92 LEU A O 1
ATOM 718 N N . ARG A 1 93 ? -2.387 3.386 15.823 1.00 92.50 93 ARG A N 1
ATOM 719 C CA . ARG A 1 93 ? -2.998 4.116 16.950 1.00 92.50 93 ARG A CA 1
ATOM 720 C C . ARG A 1 93 ? -3.791 5.335 16.474 1.00 92.50 93 ARG A C 1
ATOM 722 O O . ARG A 1 93 ? -4.909 5.548 16.939 1.00 92.50 93 ARG A O 1
ATOM 729 N N . ARG A 1 94 ? -3.251 6.113 15.528 1.00 92.69 94 ARG A N 1
ATOM 730 C CA . ARG A 1 94 ? -3.950 7.271 14.942 1.00 92.69 94 ARG A CA 1
ATOM 731 C C . ARG A 1 94 ? -5.179 6.856 14.138 1.00 92.69 94 ARG A C 1
ATOM 733 O O . ARG A 1 94 ? -6.221 7.490 14.264 1.00 92.69 94 ARG A O 1
ATOM 740 N N . ALA A 1 95 ? -5.088 5.784 13.353 1.00 91.62 95 ALA A N 1
ATOM 741 C CA . ALA A 1 95 ? -6.218 5.274 12.585 1.00 91.62 95 ALA A CA 1
ATOM 742 C C . ALA A 1 95 ? -7.361 4.812 13.499 1.00 91.62 95 ALA A C 1
ATOM 744 O O . ALA A 1 95 ? -8.514 5.149 13.248 1.00 91.62 95 ALA A O 1
ATOM 745 N N . LEU A 1 96 ? -7.044 4.111 14.591 1.00 91.94 96 LEU A N 1
ATOM 746 C CA . LEU A 1 96 ? -8.037 3.708 15.588 1.00 91.94 96 LEU A CA 1
ATOM 747 C C . LEU A 1 96 ? -8.689 4.918 16.270 1.00 91.94 96 LEU A C 1
ATOM 749 O O . LEU A 1 96 ? -9.905 4.931 16.431 1.00 91.94 96 LEU A O 1
ATOM 753 N N . ALA A 1 97 ? -7.916 5.959 16.595 1.00 91.12 97 ALA A N 1
ATOM 754 C CA . ALA A 1 97 ? -8.454 7.199 17.158 1.00 91.12 97 ALA A CA 1
ATOM 755 C C . ALA A 1 97 ? -9.400 7.948 16.196 1.00 91.12 97 ALA A C 1
ATOM 757 O O . ALA A 1 97 ? -10.303 8.645 16.648 1.00 91.12 97 ALA A O 1
ATOM 758 N N . LEU A 1 98 ? -9.213 7.807 14.878 1.00 89.50 98 LEU A N 1
ATOM 759 C CA . LEU A 1 98 ? -10.112 8.378 13.868 1.00 89.50 98 LEU A CA 1
ATOM 760 C C . LEU A 1 98 ? -11.402 7.568 13.685 1.00 89.50 98 LEU A C 1
ATOM 762 O O . LEU A 1 98 ? -12.425 8.141 13.315 1.00 89.50 98 LEU A O 1
ATOM 766 N N . LEU A 1 99 ? -11.336 6.248 13.870 1.00 87.56 99 LEU A N 1
ATOM 767 C CA . LEU A 1 99 ? -12.450 5.329 13.617 1.00 87.56 99 LEU A CA 1
ATOM 768 C C . LEU A 1 99 ? -13.339 5.106 14.841 1.00 87.56 99 LEU A C 1
ATOM 770 O O . LEU A 1 99 ? -14.521 4.817 14.681 1.00 87.56 99 LEU A O 1
ATOM 774 N N . VAL A 1 100 ? -12.790 5.247 16.046 1.00 84.75 100 VAL A N 1
ATOM 775 C CA . VAL A 1 100 ? -13.529 5.115 17.302 1.00 84.75 100 VAL A CA 1
ATOM 776 C C . VAL A 1 100 ? -13.582 6.488 17.974 1.00 84.75 100 VAL A C 1
ATOM 778 O O . VAL A 1 100 ? -12.668 6.829 18.730 1.00 84.75 100 VAL A O 1
ATOM 781 N N . PRO A 1 101 ? -14.610 7.311 17.690 1.00 67.94 101 PRO A N 1
ATOM 782 C CA . PRO A 1 101 ? -14.842 8.513 18.475 1.00 67.94 101 PRO A CA 1
ATOM 783 C C . PRO A 1 101 ? -15.136 8.099 19.923 1.00 67.94 101 PRO A C 1
ATOM 785 O O . PRO A 1 101 ? -15.921 7.181 20.163 1.00 67.94 101 PRO A O 1
ATOM 788 N N . ARG A 1 102 ? -14.440 8.738 20.866 1.00 52.22 102 ARG A N 1
ATOM 789 C CA . ARG A 1 102 ? -14.687 8.590 22.304 1.00 52.22 102 ARG A CA 1
ATOM 790 C C . ARG A 1 102 ? -16.010 9.219 22.710 1.00 52.22 102 ARG A C 1
ATOM 792 O O . ARG A 1 102 ? -16.335 10.283 22.139 1.00 52.22 102 ARG A O 1
#

Radius of gyration: 20.37 Å; chains: 1; bounding box: 32×51×50 Å

Sequence (102 aa):
GGDDAANGRVFCASHNLNAAKKTFGKEYVEEKKRLRQRRRSDPGDAADAEAREKQDKLLLALTSQGFKKAEAKQATEKLAREARTLSLEELLRRALALLVPR

Secondary structure (DSSP, 8-state):
-----TT-----HHHHHHHHHHHH-HHHHHHHHHHHHHHHTSHHHHHHHHHHHHHHHHHHHHHHTT--HHHHHHHHHHTTTGGGTS-HHHHHHHHHHHHS--

pLDDT: mean 82.38, std 14.0, range [37.66, 94.31]

Foldseek 3Di:
DPPPPPPPPPPDPVSVLVVCCVPPNPVVSVVVVVVVVVCCPPPVSVLLVQLVVLLVVQLVVCVVVPDDSVLSNVLSVVCSVVSSPDDSVVSNVSSVCVVDPD